Protein AF-A0A7S2PQ65-F1 (afdb_monomer_lite)

Organism: NCBI:txid163516

Foldseek 3Di:
DAQADDPGDDDDDFPPAFLVCVVPVDDDDPVLVVQQVVLLVVQVVVQLCVPPHSFKDQVDDDRRQFGQDPNGTHGHDSQAMWTWDFDCDPNDTDTDIDHNPDDPPPPPPPPDPVVVVVVVVVVVVVVVVNDDPD

Radius of gyration: 17.68 Å; chains: 1; bounding box: 46×31×51 Å

InterPro domains:
  IPR000719 Protein kinase domain [PS50011] (1-134)
  IPR011009 Protein kinase-like domain superfamily [SSF56112] (11-89)

Structure (mmCIF, N/CA/C/O backbone):
data_AF-A0A7S2PQ65-F1
#
_entry.id   AF-A0A7S2PQ65-F1
#
loop_
_atom_site.group_PDB
_atom_site.id
_atom_site.type_symbol
_atom_site.label_atom_id
_atom_site.label_alt_id
_atom_site.label_comp_id
_atom_site.label_asym_id
_atom_site.label_entity_id
_atom_site.label_seq_id
_atom_site.pdbx_PDB_ins_code
_atom_site.Cartn_x
_atom_site.Cartn_y
_atom_site.Cartn_z
_atom_site.occupancy
_atom_site.B_iso_or_equiv
_atom_site.auth_seq_id
_atom_site.auth_comp_id
_atom_site.auth_asym_id
_atom_site.auth_atom_id
_atom_site.pdbx_PDB_model_num
ATOM 1 N N . ILE A 1 1 ? 3.987 -4.859 10.773 1.00 62.03 1 ILE A N 1
ATOM 2 C CA . ILE A 1 1 ? 5.083 -4.316 11.617 1.00 62.03 1 ILE A CA 1
ATOM 3 C C . ILE A 1 1 ? 5.783 -5.526 12.217 1.00 62.03 1 ILE A C 1
ATOM 5 O O . ILE A 1 1 ? 5.081 -6.450 12.599 1.00 62.03 1 ILE A O 1
ATOM 9 N N . PHE A 1 2 ? 7.109 -5.585 12.230 1.00 72.31 2 PHE A N 1
ATOM 10 C CA . PHE A 1 2 ? 7.836 -6.738 12.775 1.00 72.31 2 PHE A CA 1
ATOM 11 C C . PHE A 1 2 ? 8.139 -6.585 14.267 1.00 72.31 2 PHE A C 1
ATOM 13 O O . PHE A 1 2 ? 8.106 -7.560 15.005 1.00 72.31 2 PHE A O 1
ATOM 20 N N . SER A 1 3 ? 8.396 -5.364 14.732 1.00 68.75 3 SER A N 1
ATOM 21 C CA . SER A 1 3 ? 8.588 -5.058 16.153 1.00 68.75 3 SER A CA 1
ATOM 22 C C . SER A 1 3 ? 8.468 -3.549 16.389 1.00 68.75 3 SER A C 1
ATOM 24 O O . SER A 1 3 ? 8.249 -2.778 15.452 1.00 68.75 3 SER A O 1
ATOM 26 N N . PHE A 1 4 ? 8.584 -3.108 17.638 1.00 71.31 4 PHE A N 1
ATOM 27 C CA . PHE A 1 4 ? 8.673 -1.694 17.991 1.00 71.31 4 PHE A CA 1
ATOM 28 C C . PHE A 1 4 ? 9.754 -1.496 19.058 1.00 71.31 4 PHE A C 1
ATOM 30 O O . PHE A 1 4 ? 9.992 -2.378 19.881 1.00 71.31 4 PHE A O 1
ATOM 37 N N . CYS A 1 5 ? 10.399 -0.334 19.055 1.00 69.00 5 CYS A N 1
ATOM 38 C CA . CYS A 1 5 ? 11.375 0.070 20.062 1.00 69.00 5 CYS A CA 1
ATOM 39 C C . CYS A 1 5 ? 11.088 1.521 20.460 1.00 69.00 5 CYS A C 1
ATOM 41 O O . CYS A 1 5 ? 11.266 2.442 19.660 1.00 69.00 5 CYS A O 1
ATOM 43 N N . GLY A 1 6 ? 10.585 1.730 21.681 1.00 78.44 6 GLY A N 1
ATOM 44 C CA . GLY A 1 6 ? 10.157 3.048 22.155 1.00 78.44 6 GLY A CA 1
ATOM 45 C C . GLY A 1 6 ? 9.088 3.666 21.246 1.00 78.44 6 GLY A C 1
ATOM 46 O O . GLY A 1 6 ? 7.981 3.141 21.143 1.00 78.44 6 GLY A O 1
ATOM 47 N N . ASN A 1 7 ? 9.442 4.765 20.573 1.00 71.75 7 ASN A N 1
ATOM 48 C CA . ASN A 1 7 ? 8.575 5.473 19.621 1.00 71.75 7 ASN A CA 1
ATOM 49 C C . ASN A 1 7 ? 8.763 5.023 18.157 1.00 71.75 7 ASN A C 1
ATOM 51 O O . ASN A 1 7 ? 8.113 5.566 17.268 1.00 71.75 7 ASN A O 1
ATOM 55 N N . GLY A 1 8 ? 9.663 4.073 17.888 1.00 64.81 8 GLY A N 1
ATOM 56 C CA . GLY A 1 8 ? 9.934 3.553 16.549 1.00 64.81 8 GLY A CA 1
ATOM 57 C C . GLY A 1 8 ? 9.214 2.232 16.279 1.00 64.81 8 GLY A C 1
ATOM 58 O O . GLY A 1 8 ? 9.125 1.377 17.158 1.00 64.81 8 GLY A O 1
ATOM 59 N N . GLY A 1 9 ? 8.733 2.048 15.050 1.00 74.12 9 GLY A N 1
ATOM 60 C CA . GLY A 1 9 ? 8.264 0.761 14.531 1.00 74.12 9 GLY A CA 1
ATOM 61 C C . GLY A 1 9 ? 9.269 0.179 13.538 1.00 74.12 9 GLY A C 1
ATOM 62 O O . GLY A 1 9 ? 9.832 0.916 12.733 1.00 74.12 9 GLY A O 1
ATOM 63 N N . MET A 1 10 ? 9.492 -1.132 13.583 1.00 78.44 10 MET A N 1
ATOM 64 C CA . MET A 1 10 ? 10.236 -1.872 12.563 1.00 78.44 10 MET A CA 1
ATOM 65 C C . MET A 1 10 ? 9.248 -2.445 11.549 1.00 78.44 10 MET A C 1
ATOM 67 O O . MET A 1 10 ? 8.279 -3.114 11.912 1.00 78.44 10 MET A O 1
ATOM 71 N N . PHE A 1 11 ? 9.484 -2.181 10.270 1.00 83.62 11 PHE A N 1
ATOM 72 C CA . PHE A 1 11 ? 8.616 -2.577 9.163 1.00 83.62 11 PHE A CA 1
ATOM 73 C C . PHE A 1 11 ? 9.396 -3.408 8.149 1.00 83.62 11 PHE A C 1
ATOM 75 O O . PHE A 1 11 ? 10.622 -3.496 8.209 1.00 83.62 11 PHE A O 1
ATOM 82 N N . GLU A 1 12 ? 8.670 -4.009 7.212 1.00 86.50 12 GLU A N 1
ATOM 83 C CA . GLU A 1 12 ? 9.273 -4.621 6.036 1.00 86.50 12 GLU A CA 1
ATOM 84 C C . GLU A 1 12 ? 10.031 -3.573 5.221 1.00 86.50 12 GLU A C 1
ATOM 86 O O . GLU A 1 12 ? 9.536 -2.469 4.985 1.00 86.50 12 GLU A O 1
ATOM 91 N N . PHE A 1 13 ? 11.261 -3.908 4.839 1.00 85.88 13 PHE A N 1
ATOM 92 C CA . PHE A 1 13 ? 12.112 -3.017 4.070 1.00 85.88 13 PHE A CA 1
ATOM 93 C C . PHE A 1 13 ? 11.815 -3.175 2.577 1.00 85.88 13 PHE A C 1
ATOM 95 O O . PHE A 1 13 ? 12.006 -4.251 2.019 1.00 85.88 13 PHE A O 1
ATOM 102 N N . GLY A 1 14 ? 11.372 -2.096 1.930 1.00 87.06 14 GLY A N 1
ATOM 103 C CA . GLY A 1 14 ? 11.205 -2.038 0.478 1.00 87.06 14 GLY A CA 1
ATOM 104 C C . GLY A 1 14 ? 12.389 -1.360 -0.192 1.00 87.06 14 GLY A C 1
ATOM 105 O O . GLY A 1 14 ? 12.475 -0.132 -0.206 1.00 87.06 14 GLY A O 1
ATOM 106 N N . SER A 1 15 ? 13.295 -2.154 -0.761 1.00 88.81 15 SER A N 1
ATOM 107 C CA . SER A 1 15 ? 14.473 -1.661 -1.490 1.00 88.81 15 SER A CA 1
ATOM 108 C C . SER A 1 15 ? 14.132 -1.047 -2.853 1.00 88.81 15 SER A C 1
ATOM 110 O O . SER A 1 15 ? 14.931 -0.295 -3.406 1.00 88.81 15 SER A O 1
ATOM 112 N N . GLU A 1 16 ? 12.946 -1.335 -3.389 1.00 91.19 16 GLU A N 1
ATOM 113 C CA . GLU A 1 16 ? 12.528 -0.961 -4.747 1.00 91.19 16 GLU A CA 1
ATOM 114 C C . GLU A 1 16 ? 11.923 0.457 -4.830 1.00 91.19 16 GLU A C 1
ATOM 116 O O . GLU A 1 16 ? 11.593 0.955 -5.909 1.00 91.19 16 GLU A O 1
ATOM 121 N N . GLY A 1 17 ? 11.811 1.145 -3.691 1.00 93.06 17 GLY A N 1
ATOM 122 C CA . GLY A 1 17 ? 11.355 2.529 -3.603 1.00 93.06 17 GLY A CA 1
ATOM 123 C C . GLY A 1 17 ? 9.840 2.678 -3.462 1.00 93.06 17 GLY A C 1
ATOM 124 O O . GLY A 1 17 ? 9.135 1.771 -3.034 1.00 93.06 17 GLY A O 1
ATOM 125 N N . SER A 1 18 ? 9.333 3.874 -3.768 1.00 94.69 18 SER A N 1
ATOM 126 C CA . SER A 1 18 ? 7.908 4.213 -3.630 1.00 94.69 18 SER A CA 1
ATOM 127 C C . SER A 1 18 ? 7.210 4.322 -4.983 1.00 94.69 18 SER A C 1
ATOM 129 O O . SER A 1 18 ? 7.870 4.488 -6.010 1.00 94.69 18 SER A O 1
ATOM 131 N N . LEU A 1 19 ? 5.875 4.349 -4.996 1.00 94.12 19 LEU A N 1
ATOM 132 C CA . LEU A 1 19 ? 5.081 4.595 -6.207 1.00 94.12 19 LEU A CA 1
ATOM 133 C C . LEU A 1 19 ? 5.431 5.942 -6.869 1.00 94.12 19 LEU A C 1
ATOM 135 O O . LEU A 1 19 ? 5.358 6.093 -8.085 1.00 94.12 19 LEU A O 1
ATOM 139 N N . SER A 1 20 ? 5.892 6.917 -6.088 1.00 94.69 20 SER A N 1
ATOM 140 C CA . SER A 1 20 ? 6.424 8.185 -6.597 1.00 94.69 20 SER A CA 1
ATOM 141 C C . SER A 1 20 ? 7.749 8.046 -7.342 1.00 94.69 20 SER A C 1
ATOM 143 O O . SER A 1 20 ? 7.973 8.746 -8.332 1.00 94.69 20 SER A O 1
ATOM 145 N N . THR A 1 21 ? 8.636 7.174 -6.861 1.00 94.19 21 THR A N 1
ATOM 146 C CA . THR A 1 21 ? 9.890 6.840 -7.548 1.00 94.19 21 THR A CA 1
ATOM 147 C C . THR A 1 21 ? 9.590 6.019 -8.792 1.00 94.19 21 THR A C 1
ATOM 149 O O . THR A 1 21 ? 10.080 6.352 -9.866 1.00 94.19 21 THR A O 1
ATOM 152 N N . TYR A 1 22 ? 8.715 5.020 -8.666 1.00 94.00 22 TYR A N 1
ATOM 153 C CA . TYR A 1 22 ? 8.229 4.211 -9.775 1.00 94.00 22 TYR A CA 1
ATOM 154 C C . TYR A 1 22 ? 7.669 5.084 -10.897 1.00 94.00 22 TYR A C 1
ATOM 156 O O . TYR A 1 22 ? 8.156 5.023 -12.009 1.00 94.00 22 TYR A O 1
ATOM 164 N N . ARG A 1 23 ? 6.751 6.012 -10.616 1.00 93.00 23 ARG A N 1
ATOM 165 C CA . ARG A 1 23 ? 6.184 6.891 -11.654 1.00 93.00 23 ARG A CA 1
ATOM 166 C C . ARG A 1 23 ? 7.229 7.743 -12.393 1.00 93.00 23 ARG A C 1
ATOM 168 O O . ARG A 1 23 ? 6.974 8.179 -13.506 1.00 93.00 23 ARG A O 1
ATOM 175 N N . ARG A 1 24 ? 8.365 8.051 -11.759 1.00 92.81 24 ARG A N 1
ATOM 176 C CA . ARG A 1 24 ? 9.400 8.945 -12.308 1.00 92.81 24 ARG A CA 1
ATOM 177 C C . ARG A 1 24 ? 10.571 8.212 -12.956 1.00 92.81 24 ARG A C 1
ATOM 179 O O . ARG A 1 24 ? 11.360 8.860 -13.632 1.00 92.81 24 ARG A O 1
ATOM 186 N N . ASN A 1 25 ? 10.735 6.914 -12.707 1.00 92.81 25 ASN A N 1
ATOM 187 C CA . ASN A 1 25 ? 11.946 6.198 -13.107 1.00 92.81 25 ASN A CA 1
ATOM 188 C C . ASN A 1 25 ? 12.010 5.919 -14.617 1.00 92.81 25 ASN A C 1
ATOM 190 O O . ASN A 1 25 ? 13.100 5.907 -15.182 1.00 92.81 25 ASN A O 1
ATOM 194 N N . ARG A 1 26 ? 10.861 5.702 -15.258 1.00 93.81 26 ARG A N 1
ATOM 195 C CA . ARG A 1 26 ? 10.692 5.480 -16.693 1.00 93.81 26 ARG A CA 1
ATOM 196 C C . ARG A 1 26 ? 9.221 5.617 -17.072 1.00 93.81 26 ARG A C 1
ATOM 198 O O . ARG A 1 26 ? 8.350 5.680 -16.208 1.00 93.81 26 ARG A O 1
ATOM 205 N N . GLU A 1 27 ? 8.965 5.577 -18.372 1.00 94.25 27 GLU A N 1
ATOM 206 C CA . GLU A 1 27 ? 7.628 5.342 -18.900 1.00 94.25 27 GLU A CA 1
ATOM 207 C C . GLU A 1 27 ? 7.176 3.902 -18.609 1.00 94.25 27 GLU A C 1
ATOM 209 O O . GLU A 1 27 ? 7.946 2.936 -18.718 1.00 94.25 27 GLU A O 1
ATOM 214 N N . HIS A 1 28 ? 5.905 3.769 -18.240 1.00 94.12 28 HIS A N 1
ATOM 215 C CA . HIS A 1 28 ? 5.263 2.496 -17.920 1.00 94.12 28 HIS A CA 1
ATOM 216 C C . HIS A 1 28 ? 4.131 2.233 -18.897 1.00 94.12 28 HIS A C 1
ATOM 218 O O . HIS A 1 28 ? 3.382 3.138 -19.268 1.00 94.12 28 HIS A O 1
ATOM 224 N N . SER A 1 29 ? 3.975 0.974 -19.287 1.00 96.75 29 SER A N 1
ATOM 225 C CA . SER A 1 29 ? 2.842 0.548 -20.101 1.00 96.75 29 SER A CA 1
ATOM 226 C C . SER A 1 29 ? 1.515 0.770 -19.366 1.00 96.75 29 SER A C 1
ATOM 228 O O . SER A 1 29 ? 1.444 0.815 -18.134 1.00 96.75 29 SER A O 1
ATOM 230 N N . SER A 1 30 ? 0.414 0.853 -20.115 1.00 97.00 30 SER A N 1
ATOM 231 C CA . SER A 1 30 ? -0.926 0.963 -19.523 1.00 97.00 30 SER A CA 1
ATOM 232 C C . SER A 1 30 ? -1.231 -0.196 -18.568 1.00 97.00 30 SER A C 1
ATOM 234 O O . SER A 1 30 ? -1.846 0.013 -17.527 1.00 97.00 30 SER A O 1
ATOM 236 N N . LEU A 1 31 ? -0.755 -1.406 -18.881 1.00 96.81 31 LEU A N 1
ATOM 237 C CA . LEU A 1 31 ? -0.937 -2.585 -18.035 1.00 96.81 31 LEU A CA 1
ATOM 238 C C . LEU A 1 31 ? -0.178 -2.471 -16.705 1.00 96.81 31 LEU A C 1
ATOM 240 O O . LEU A 1 31 ? -0.713 -2.827 -15.659 1.00 96.81 31 LEU A O 1
ATOM 244 N N . GLU A 1 32 ? 1.052 -1.966 -16.735 1.00 95.56 32 GLU A N 1
ATOM 245 C CA . GLU A 1 32 ? 1.862 -1.719 -15.538 1.00 95.56 32 GLU A CA 1
ATOM 246 C C . GLU A 1 32 ? 1.216 -0.670 -14.624 1.00 95.56 32 GLU A C 1
ATOM 248 O O . GLU A 1 32 ? 1.057 -0.905 -13.426 1.00 95.56 32 GLU A O 1
ATOM 253 N N . ASN A 1 33 ? 0.735 0.433 -15.202 1.00 94.88 33 ASN A N 1
ATOM 254 C CA . ASN A 1 33 ? 0.010 1.462 -14.457 1.00 94.88 33 ASN A CA 1
ATOM 255 C C . ASN A 1 33 ? -1.289 0.928 -13.833 1.00 94.88 33 ASN A C 1
ATOM 257 O O . ASN A 1 33 ? -1.602 1.256 -12.688 1.00 94.88 33 ASN A O 1
ATOM 261 N N . LEU A 1 34 ? -2.030 0.075 -14.551 1.00 97.25 34 LEU A N 1
ATOM 262 C CA . LEU A 1 34 ? -3.235 -0.570 -14.020 1.00 97.25 34 LEU A CA 1
ATOM 263 C C . LEU A 1 34 ? -2.921 -1.508 -12.851 1.00 97.25 34 LEU A C 1
ATOM 265 O O . LEU A 1 34 ? -3.663 -1.514 -11.871 1.00 97.25 34 LEU A O 1
ATOM 269 N N . ARG A 1 35 ? -1.820 -2.266 -12.919 1.00 96.38 35 ARG A N 1
ATOM 270 C CA . ARG A 1 35 ? -1.369 -3.114 -11.803 1.00 96.38 35 ARG A CA 1
ATOM 271 C C . ARG A 1 35 ? -1.021 -2.277 -10.576 1.00 96.38 35 ARG A C 1
ATOM 273 O O . ARG A 1 35 ? -1.530 -2.557 -9.498 1.00 96.38 35 ARG A O 1
ATOM 280 N N . ALA A 1 36 ? -0.254 -1.203 -10.753 1.00 94.69 36 ALA A N 1
ATOM 281 C CA . ALA A 1 36 ? 0.097 -0.305 -9.655 1.00 94.69 36 ALA A CA 1
ATOM 282 C C . ALA A 1 36 ? -1.141 0.348 -9.008 1.00 94.69 36 ALA A C 1
ATOM 284 O O . ALA A 1 36 ? -1.236 0.438 -7.783 1.00 94.69 36 ALA A O 1
ATOM 285 N N . ALA A 1 37 ? -2.115 0.769 -9.822 1.00 95.94 37 ALA A N 1
ATOM 286 C CA . ALA A 1 37 ? -3.378 1.318 -9.336 1.00 95.94 37 ALA A CA 1
ATOM 287 C C . ALA A 1 37 ? -4.216 0.273 -8.583 1.00 95.94 37 ALA A C 1
ATOM 289 O O . ALA A 1 37 ? -4.805 0.589 -7.549 1.00 95.94 37 ALA A O 1
ATOM 290 N N . LEU A 1 38 ? -4.251 -0.968 -9.077 1.00 96.62 38 LEU A N 1
ATOM 291 C CA . LEU A 1 38 ? -4.952 -2.075 -8.432 1.00 96.62 38 LEU A CA 1
ATOM 292 C C . LEU A 1 38 ? -4.346 -2.407 -7.065 1.00 96.62 38 LEU A C 1
ATOM 294 O O . LEU A 1 38 ? -5.092 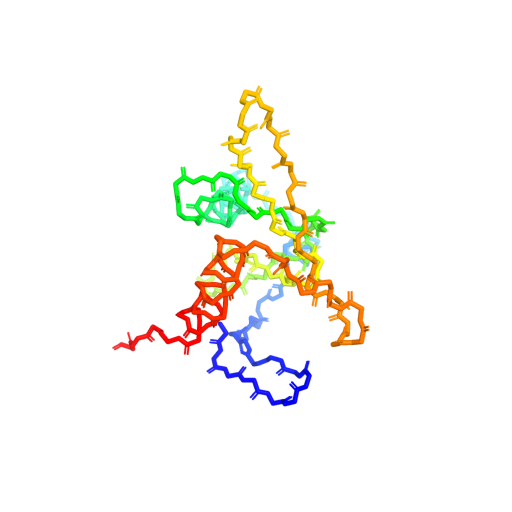-2.560 -6.101 1.00 96.62 38 LEU A O 1
ATOM 298 N N . ASP A 1 39 ? -3.021 -2.481 -6.967 1.00 96.00 39 ASP A N 1
ATOM 299 C CA . ASP A 1 39 ? -2.325 -2.737 -5.703 1.00 96.00 39 ASP A CA 1
ATOM 300 C C . ASP A 1 39 ? -2.609 -1.634 -4.677 1.00 96.00 39 ASP A C 1
ATOM 302 O O . ASP A 1 39 ? -2.969 -1.916 -3.532 1.00 96.00 39 ASP A O 1
ATOM 306 N N . ALA A 1 40 ? -2.545 -0.368 -5.102 1.00 94.38 40 ALA A N 1
ATOM 307 C CA . ALA A 1 40 ? -2.880 0.762 -4.242 1.00 94.38 40 ALA A CA 1
ATOM 308 C C . ALA A 1 40 ? -4.344 0.714 -3.768 1.00 94.38 40 ALA A C 1
ATOM 310 O O . ALA A 1 40 ? -4.623 0.934 -2.587 1.00 94.38 40 ALA A O 1
ATOM 311 N N . ALA A 1 41 ? -5.277 0.394 -4.670 1.00 94.12 41 ALA A N 1
ATOM 312 C CA . ALA A 1 41 ? -6.694 0.267 -4.346 1.00 94.12 41 ALA A CA 1
ATOM 313 C C . ALA A 1 41 ? -6.959 -0.880 -3.362 1.00 94.12 41 ALA A C 1
ATOM 315 O O . ALA A 1 41 ? -7.714 -0.691 -2.411 1.00 94.12 41 ALA A O 1
ATOM 316 N N . ARG A 1 42 ? -6.306 -2.035 -3.547 1.00 93.69 42 ARG A N 1
ATOM 317 C CA . ARG A 1 42 ? -6.379 -3.176 -2.622 1.00 93.69 42 ARG A CA 1
ATOM 318 C C . ARG A 1 42 ? -5.859 -2.806 -1.241 1.00 93.69 42 ARG A C 1
ATOM 320 O O . ARG A 1 42 ? -6.581 -2.984 -0.273 1.00 93.69 42 ARG A O 1
ATOM 327 N N . GLY A 1 43 ? -4.683 -2.181 -1.154 1.00 90.00 43 GLY A N 1
ATOM 328 C CA . GLY A 1 43 ? -4.125 -1.750 0.130 1.00 90.00 43 GLY A CA 1
ATOM 329 C C . GLY A 1 43 ? -5.037 -0.782 0.896 1.00 90.00 43 GLY A C 1
ATOM 330 O O . GLY A 1 43 ? -5.167 -0.890 2.113 1.00 90.00 43 GLY A O 1
ATOM 331 N N . ILE A 1 44 ? -5.710 0.139 0.196 1.00 90.31 44 ILE A N 1
ATOM 332 C CA . ILE A 1 44 ? -6.701 1.037 0.812 1.00 90.31 44 ILE A CA 1
ATOM 333 C C . ILE A 1 44 ? -7.968 0.272 1.214 1.00 90.31 44 ILE A C 1
ATOM 335 O O . ILE A 1 44 ? -8.493 0.498 2.303 1.00 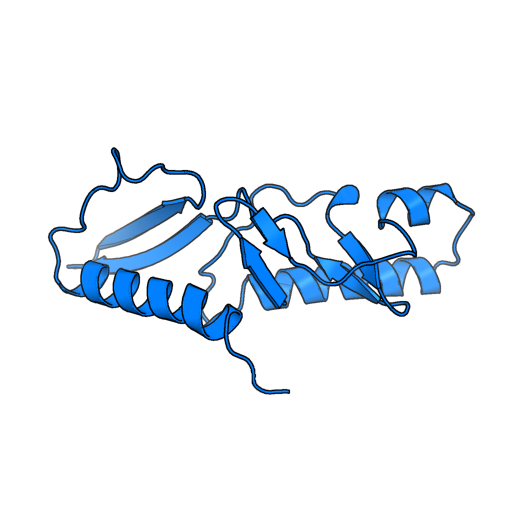90.31 44 ILE A O 1
ATOM 339 N N . ALA A 1 45 ? -8.473 -0.607 0.346 1.00 88.44 45 ALA A N 1
ATOM 340 C CA . ALA A 1 45 ? -9.671 -1.393 0.616 1.00 88.44 45 ALA A CA 1
ATOM 341 C C . ALA A 1 45 ? -9.479 -2.288 1.844 1.00 88.44 45 ALA A C 1
ATOM 343 O O . ALA A 1 45 ? -10.321 -2.268 2.741 1.00 88.44 45 ALA A O 1
ATOM 344 N N . ASP A 1 46 ? -8.345 -2.982 1.929 1.00 85.56 46 ASP A N 1
ATOM 345 C CA . ASP A 1 46 ? -7.975 -3.813 3.073 1.00 85.56 46 ASP A CA 1
ATOM 346 C C . ASP A 1 46 ? -7.895 -2.967 4.347 1.00 85.56 46 ASP A C 1
ATOM 348 O O . ASP A 1 46 ? -8.468 -3.324 5.374 1.00 85.56 46 ASP A O 1
ATOM 352 N N . PHE A 1 47 ? -7.268 -1.789 4.268 1.00 85.06 47 PHE A N 1
ATOM 353 C CA . PHE A 1 47 ? -7.156 -0.872 5.400 1.00 85.06 47 PHE A CA 1
ATOM 354 C C . PHE A 1 47 ? -8.515 -0.341 5.888 1.00 85.06 47 PHE A C 1
ATOM 356 O O . PHE A 1 47 ? -8.733 -0.195 7.091 1.00 85.06 47 PHE A O 1
ATOM 363 N N . HIS A 1 48 ? -9.446 -0.068 4.973 1.00 84.38 48 HIS A N 1
ATOM 364 C CA . HIS A 1 48 ? -10.797 0.390 5.305 1.00 84.38 48 HIS A CA 1
ATOM 365 C C . HIS A 1 48 ? -11.721 -0.735 5.789 1.00 84.38 48 HIS A C 1
ATOM 367 O O . HIS A 1 48 ? -12.712 -0.442 6.455 1.00 84.38 48 HIS A O 1
ATOM 373 N N . SER A 1 49 ? -11.415 -1.994 5.470 1.00 78.00 49 SER A N 1
ATOM 374 C CA . SER A 1 49 ? -12.290 -3.147 5.734 1.00 78.00 49 SER A CA 1
ATOM 375 C C . SER A 1 49 ? -11.909 -3.930 6.992 1.00 78.00 49 SER A C 1
ATOM 377 O O . SER A 1 49 ? -12.437 -5.018 7.217 1.00 78.00 49 SER A O 1
ATOM 379 N N . ILE A 1 50 ? -11.019 -3.388 7.831 1.00 69.00 50 ILE A N 1
ATOM 380 C CA . ILE A 1 50 ? -10.681 -3.987 9.125 1.00 69.00 50 ILE A CA 1
ATOM 381 C C . ILE A 1 50 ? -11.969 -4.061 9.973 1.00 69.00 50 ILE A C 1
ATOM 383 O O . ILE A 1 50 ? -12.499 -3.036 10.410 1.00 69.00 50 ILE A O 1
ATOM 387 N N . ASP A 1 51 ? -12.461 -5.291 10.168 1.00 62.72 51 ASP A N 1
ATOM 388 C CA . ASP A 1 51 ? -13.685 -5.698 10.887 1.00 62.72 51 ASP A CA 1
ATOM 389 C C . ASP A 1 51 ? -15.047 -5.462 10.183 1.00 62.72 51 ASP A C 1
ATOM 391 O O . ASP A 1 51 ? -16.042 -5.169 10.858 1.00 62.72 51 ASP A O 1
ATOM 395 N N . ASP A 1 52 ? -15.130 -5.583 8.848 1.00 61.84 52 ASP A N 1
ATOM 396 C CA . ASP A 1 52 ? -16.380 -5.463 8.050 1.00 61.84 52 ASP A CA 1
ATOM 397 C C . ASP A 1 52 ? -17.141 -4.134 8.251 1.00 61.84 52 ASP A C 1
ATOM 399 O O . ASP A 1 52 ? -18.323 -3.983 7.921 1.00 61.84 52 ASP A O 1
ATOM 403 N N . LYS A 1 53 ? -16.469 -3.136 8.826 1.00 59.44 53 LYS A N 1
ATOM 404 C CA . LYS A 1 53 ? -16.998 -1.803 9.109 1.00 59.44 53 LYS A CA 1
ATOM 405 C C . LYS A 1 53 ? -15.946 -0.791 8.677 1.00 59.44 53 LYS A C 1
ATOM 407 O O . LYS A 1 53 ? -14.787 -0.988 9.030 1.00 59.44 53 LYS A O 1
ATOM 412 N N . PRO A 1 54 ? -16.322 0.303 7.987 1.00 55.47 54 PRO A N 1
ATOM 413 C CA . PRO A 1 54 ? -15.386 1.351 7.596 1.00 55.47 54 PRO A CA 1
ATOM 414 C C . PRO A 1 54 ? -14.905 2.078 8.849 1.00 55.47 54 PRO A C 1
ATOM 416 O O . PRO A 1 54 ? -15.499 3.065 9.286 1.00 55.47 54 PRO A O 1
ATOM 419 N N . SER A 1 55 ? -13.883 1.512 9.485 1.00 68.19 55 SER A N 1
ATOM 420 C CA . SER A 1 55 ? -13.478 1.901 10.825 1.00 68.19 55 SER A CA 1
ATOM 421 C C . SER A 1 55 ? -12.219 2.746 10.808 1.00 68.19 55 SER A C 1
ATOM 423 O O . SER A 1 55 ? -12.057 3.531 11.727 1.00 68.19 55 SER A O 1
ATOM 425 N N . ILE A 1 56 ? -11.370 2.699 9.774 1.00 77.00 56 ILE A N 1
ATOM 426 C CA . ILE A 1 56 ? -10.065 3.377 9.796 1.00 77.00 56 ILE A CA 1
ATOM 427 C C . ILE A 1 56 ? -9.872 4.253 8.559 1.00 77.00 56 ILE A C 1
ATOM 429 O O . ILE A 1 56 ? -9.966 3.785 7.433 1.00 77.00 56 ILE A O 1
ATOM 433 N N . ALA A 1 57 ? -9.565 5.533 8.766 1.00 84.00 57 ALA A N 1
ATOM 434 C CA . ALA A 1 57 ? -9.208 6.480 7.716 1.00 84.00 57 ALA A CA 1
ATOM 435 C C . ALA A 1 57 ? -7.727 6.852 7.828 1.00 84.00 57 ALA A C 1
ATOM 437 O O . ALA A 1 57 ? -7.283 7.330 8.872 1.00 84.00 57 ALA A O 1
ATOM 438 N N . HIS A 1 58 ? -6.962 6.693 6.745 1.00 86.44 58 HIS A N 1
ATOM 439 C CA . HIS A 1 58 ? -5.509 6.925 6.742 1.00 86.44 58 HIS A CA 1
ATOM 440 C C . HIS A 1 58 ? -5.133 8.413 6.866 1.00 86.44 58 HIS A C 1
ATOM 442 O O . HIS A 1 58 ? -4.104 8.758 7.438 1.00 86.44 58 HIS A O 1
ATOM 448 N N . ASN A 1 59 ? -5.977 9.305 6.332 1.00 87.06 59 ASN A N 1
ATOM 449 C CA . ASN A 1 59 ? -5.840 10.776 6.333 1.00 87.06 59 ASN A CA 1
ATOM 450 C C . ASN A 1 59 ? -4.580 11.363 5.671 1.00 87.06 59 ASN A C 1
ATOM 452 O O . ASN A 1 59 ? -4.350 12.565 5.787 1.00 87.06 59 ASN A O 1
ATOM 456 N N . ASP A 1 60 ? -3.769 10.560 4.980 1.00 89.12 60 ASP A N 1
ATOM 457 C CA . ASP A 1 60 ? -2.575 11.054 4.274 1.00 89.12 60 ASP A CA 1
ATOM 458 C C . ASP A 1 60 ? -2.202 10.181 3.069 1.00 89.12 60 ASP A C 1
ATOM 460 O O . ASP A 1 60 ? -1.041 9.838 2.862 1.00 89.12 60 ASP A O 1
ATOM 464 N N . ILE A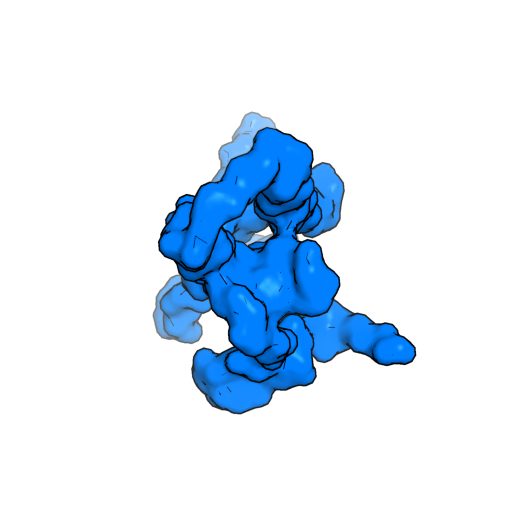 1 61 ? -3.200 9.782 2.275 1.00 91.25 61 ILE A N 1
ATOM 465 C CA . ILE A 1 61 ? -2.972 8.968 1.075 1.00 91.25 61 ILE A CA 1
ATOM 466 C C . ILE A 1 61 ? -2.259 9.809 0.012 1.00 91.25 61 ILE A C 1
ATOM 468 O O . ILE A 1 61 ? -2.823 10.748 -0.551 1.00 91.25 61 ILE A O 1
ATOM 472 N N . LYS A 1 62 ? -1.004 9.450 -0.272 1.00 93.06 62 LYS A N 1
ATOM 473 C CA . LYS A 1 62 ? -0.151 10.050 -1.307 1.00 93.06 62 LYS A CA 1
ATOM 474 C C . LYS A 1 62 ? 0.666 8.962 -1.991 1.00 93.06 62 LYS A C 1
ATOM 476 O O . LYS A 1 62 ? 0.946 7.927 -1.400 1.00 93.06 62 LYS A O 1
ATOM 481 N N . VAL A 1 63 ? 1.160 9.243 -3.196 1.00 92.00 63 VAL A N 1
ATOM 482 C CA . VAL A 1 63 ? 2.026 8.319 -3.958 1.00 92.00 63 VAL A CA 1
ATOM 483 C C . VAL A 1 63 ? 3.327 7.935 -3.236 1.00 92.00 63 VAL A C 1
ATOM 485 O O . VAL A 1 63 ? 3.910 6.905 -3.538 1.00 92.00 63 VAL A O 1
ATOM 488 N N . ASN A 1 64 ? 3.798 8.727 -2.270 1.00 93.25 64 ASN A N 1
ATOM 489 C CA . ASN A 1 64 ? 4.983 8.369 -1.481 1.00 93.25 64 ASN A CA 1
ATOM 490 C C . ASN A 1 64 ? 4.683 7.307 -0.405 1.00 93.25 64 ASN A C 1
ATOM 492 O O . ASN A 1 64 ? 5.616 6.681 0.081 1.00 93.25 64 ASN A O 1
ATOM 496 N N . GLN A 1 65 ? 3.407 7.102 -0.056 1.00 92.94 65 GLN A N 1
ATOM 497 C CA . GLN A 1 65 ? 2.981 6.162 0.986 1.00 92.94 65 GLN A CA 1
ATOM 498 C C . GLN A 1 65 ? 2.757 4.741 0.479 1.00 92.94 65 GLN A C 1
ATOM 500 O O . GLN A 1 65 ? 2.370 3.867 1.243 1.00 92.94 65 GLN A O 1
ATOM 505 N N . PHE A 1 66 ? 3.013 4.496 -0.803 1.00 95.00 66 PHE A N 1
ATOM 506 C CA . PHE A 1 66 ? 3.002 3.160 -1.375 1.00 95.00 66 PHE A CA 1
ATOM 507 C C . PHE A 1 66 ? 4.439 2.744 -1.638 1.00 95.00 66 PHE A C 1
ATOM 509 O O . PHE A 1 66 ? 5.116 3.373 -2.452 1.00 95.00 66 PHE A O 1
ATOM 516 N N . ILE A 1 67 ? 4.901 1.715 -0.937 1.00 95.19 67 ILE A N 1
ATOM 517 C CA . ILE A 1 67 ? 6.258 1.181 -1.053 1.00 95.19 67 ILE A CA 1
ATOM 518 C C . ILE A 1 67 ? 6.205 -0.087 -1.897 1.00 95.19 67 ILE A C 1
ATOM 520 O O . ILE A 1 67 ? 5.340 -0.936 -1.689 1.00 95.19 67 ILE A O 1
ATOM 524 N N . LEU A 1 68 ? 7.108 -0.193 -2.866 1.00 94.44 68 LEU A N 1
ATOM 525 C CA . LEU A 1 68 ? 7.244 -1.367 -3.712 1.00 94.44 68 LEU A CA 1
ATOM 526 C C . LEU A 1 68 ? 8.058 -2.425 -2.964 1.00 94.44 68 LEU A C 1
ATOM 528 O O . LEU A 1 68 ? 9.190 -2.169 -2.545 1.00 94.44 68 LEU A O 1
ATOM 532 N N . ILE A 1 69 ? 7.444 -3.586 -2.752 1.00 93.19 69 ILE A N 1
ATOM 533 C CA . ILE A 1 69 ? 8.055 -4.719 -2.063 1.00 93.19 69 ILE A CA 1
ATOM 534 C C . ILE A 1 69 ? 7.709 -5.992 -2.826 1.00 93.19 69 ILE A C 1
ATOM 536 O O . ILE A 1 69 ? 6.533 -6.349 -2.940 1.00 93.19 69 ILE A O 1
ATOM 540 N N . ASN A 1 70 ? 8.734 -6.688 -3.314 1.00 91.56 70 ASN A N 1
ATOM 541 C CA . ASN A 1 70 ? 8.612 -7.915 -4.097 1.00 91.56 70 ASN A CA 1
ATOM 542 C C . ASN A 1 70 ? 7.652 -7.728 -5.286 1.00 91.56 70 ASN A C 1
ATOM 544 O O . ASN A 1 70 ? 6.763 -8.547 -5.523 1.00 91.56 70 ASN A O 1
ATOM 548 N N . GLY A 1 71 ? 7.781 -6.600 -5.993 1.00 91.19 71 GLY A N 1
ATOM 549 C CA . GLY A 1 71 ? 6.947 -6.276 -7.155 1.00 91.19 71 GLY A CA 1
ATOM 550 C C . GLY A 1 71 ? 5.486 -5.899 -6.859 1.00 91.19 71 GLY A C 1
ATOM 551 O O . GLY A 1 71 ? 4.718 -5.747 -7.805 1.00 91.19 71 GLY A O 1
ATOM 552 N N . THR A 1 72 ? 5.092 -5.734 -5.590 1.00 94.31 72 THR A N 1
ATOM 553 C CA . THR A 1 72 ? 3.736 -5.307 -5.185 1.00 94.31 72 THR A CA 1
ATOM 554 C C . THR A 1 72 ? 3.785 -3.992 -4.408 1.00 94.31 72 THR A C 1
ATOM 556 O O . THR A 1 72 ? 4.619 -3.830 -3.512 1.00 94.31 72 THR A O 1
ATOM 559 N N . PHE A 1 73 ? 2.881 -3.053 -4.700 1.00 95.31 73 PHE A N 1
ATOM 560 C CA . PHE A 1 73 ? 2.770 -1.825 -3.902 1.00 95.31 73 PHE A CA 1
ATOM 561 C C . PHE A 1 73 ? 1.992 -2.058 -2.605 1.00 95.31 73 PHE A C 1
ATOM 563 O O . PHE A 1 73 ? 0.827 -2.449 -2.627 1.00 95.31 73 PHE A O 1
ATOM 570 N N . LYS A 1 74 ? 2.617 -1.750 -1.466 1.00 94.00 74 LYS A N 1
ATOM 571 C CA . LYS A 1 74 ? 2.014 -1.856 -0.130 1.00 94.00 74 LYS A CA 1
ATOM 572 C C . LYS A 1 74 ? 1.835 -0.477 0.504 1.00 94.00 74 LYS A C 1
ATOM 574 O O . LYS A 1 74 ? 2.720 0.372 0.406 1.00 94.00 74 LYS A O 1
ATOM 579 N N . LEU A 1 75 ? 0.694 -0.262 1.160 1.00 92.62 75 LEU A N 1
ATOM 580 C CA . LEU A 1 75 ? 0.379 0.977 1.880 1.00 92.62 75 LEU A CA 1
ATOM 581 C C . LEU A 1 75 ? 1.218 1.096 3.168 1.00 92.62 75 LEU A C 1
ATOM 583 O O . LEU A 1 75 ? 1.374 0.118 3.898 1.00 92.62 75 LEU A O 1
ATOM 587 N N . ASN A 1 76 ? 1.748 2.286 3.444 1.00 90.12 76 ASN A N 1
ATOM 588 C CA . ASN A 1 76 ? 2.645 2.591 4.560 1.00 90.12 76 ASN A CA 1
ATOM 589 C C . ASN A 1 76 ? 2.300 3.949 5.217 1.00 90.12 76 ASN A C 1
ATOM 591 O O . ASN A 1 76 ? 1.498 4.710 4.689 1.00 90.12 76 ASN A O 1
ATOM 595 N N . ASP A 1 77 ? 2.961 4.264 6.337 1.00 85.75 77 ASP A N 1
ATOM 596 C CA . ASP A 1 77 ? 2.873 5.531 7.087 1.00 85.75 77 ASP A CA 1
ATOM 597 C C . ASP A 1 77 ? 1.496 5.816 7.707 1.00 85.75 77 ASP A C 1
ATOM 599 O O . ASP A 1 77 ? 0.809 6.801 7.432 1.00 85.75 77 ASP A O 1
ATOM 603 N N . PHE A 1 78 ? 1.120 4.961 8.653 1.00 84.62 78 PHE A N 1
ATOM 604 C CA . PHE A 1 78 ? -0.150 5.047 9.375 1.00 84.62 78 PHE A CA 1
ATOM 605 C C . PHE A 1 78 ? -0.171 6.106 10.494 1.00 84.62 78 PHE A C 1
ATOM 607 O O . PHE A 1 78 ? -1.086 6.115 11.315 1.00 84.62 78 PHE A O 1
ATOM 614 N N . ASN A 1 79 ? 0.803 7.020 10.559 1.00 81.00 79 ASN A N 1
ATOM 615 C CA . ASN A 1 79 ? 0.945 7.965 11.677 1.00 81.00 79 ASN A CA 1
ATOM 616 C C . ASN A 1 79 ? -0.239 8.931 11.824 1.00 81.00 79 ASN A C 1
ATOM 618 O O . ASN A 1 79 ? -0.526 9.410 12.920 1.00 81.00 79 ASN A O 1
ATOM 622 N N . LYS A 1 80 ? -0.933 9.223 10.721 1.00 81.19 80 LYS A N 1
ATOM 623 C CA . LYS A 1 80 ? -2.136 10.069 10.703 1.00 81.19 80 LYS A CA 1
ATOM 624 C C . LYS A 1 80 ? -3.425 9.264 10.636 1.00 81.19 80 LYS A C 1
ATOM 626 O O . LYS A 1 80 ? -4.495 9.864 10.512 1.00 81.19 80 LYS A O 1
ATOM 631 N N . ALA A 1 81 ? -3.349 7.937 10.723 1.00 81.75 81 ALA A N 1
ATOM 632 C CA . ALA A 1 81 ? -4.533 7.105 10.721 1.00 81.75 81 ALA A CA 1
ATOM 633 C C . ALA A 1 81 ? -5.438 7.469 11.905 1.00 81.75 81 ALA A C 1
ATOM 635 O O . ALA A 1 81 ? -4.984 7.711 13.028 1.00 81.75 81 ALA A O 1
ATOM 636 N N . ASN A 1 82 ? -6.734 7.530 11.629 1.00 78.25 82 ASN A N 1
ATOM 637 C CA . ASN A 1 82 ? -7.761 7.704 12.635 1.00 78.25 82 ASN A CA 1
ATOM 638 C C . ASN A 1 82 ? -8.734 6.550 12.546 1.00 78.25 82 ASN A C 1
ATOM 640 O O . ASN A 1 82 ? -8.956 6.014 11.462 1.00 78.25 82 ASN A O 1
ATOM 644 N N . ILE A 1 83 ? -9.335 6.225 13.678 1.00 73.00 83 ILE A N 1
ATOM 645 C CA . ILE A 1 83 ? -10.387 5.228 13.718 1.00 73.00 83 ILE A CA 1
ATOM 646 C C . ILE A 1 83 ? -11.677 5.950 14.035 1.00 73.00 83 ILE A C 1
ATOM 648 O O . ILE A 1 83 ? -11.748 6.699 15.013 1.00 73.00 83 ILE A O 1
ATOM 652 N N . SER A 1 84 ? -12.665 5.750 13.181 1.00 68.38 84 SER A N 1
ATOM 653 C CA . SER A 1 84 ? -14.013 6.260 13.309 1.00 68.38 84 SER A CA 1
ATOM 654 C C . SER A 1 84 ? -14.939 5.112 13.679 1.00 68.38 84 SER A C 1
ATOM 656 O O . SER A 1 84 ? -15.097 4.150 12.933 1.00 68.38 84 SER A O 1
ATOM 658 N N . TYR A 1 85 ? -15.586 5.229 14.833 1.00 65.00 85 TYR A N 1
ATOM 659 C CA . TYR A 1 85 ? -16.628 4.292 15.247 1.00 65.00 85 TYR A CA 1
ATOM 660 C C . TYR A 1 85 ? -17.953 5.010 15.254 1.00 65.00 85 TYR A C 1
ATOM 662 O O . TYR A 1 85 ? -18.075 6.096 15.822 1.00 65.00 85 TYR A O 1
ATOM 670 N N . THR A 1 86 ? -18.955 4.355 14.692 1.00 60.88 86 THR A N 1
ATOM 671 C CA . THR A 1 86 ? -20.332 4.810 14.761 1.00 60.88 86 THR A CA 1
ATOM 672 C C . THR A 1 86 ? -21.075 3.966 15.789 1.00 60.88 86 THR A C 1
ATOM 674 O O . THR A 1 86 ? -21.366 2.793 15.555 1.00 60.88 86 THR A O 1
ATOM 677 N N . MET A 1 87 ? -21.392 4.558 16.942 1.00 59.28 87 MET A N 1
ATOM 678 C CA . MET A 1 87 ? -22.272 3.937 17.937 1.00 59.28 87 MET A CA 1
ATOM 679 C C . MET A 1 87 ? -23.713 4.390 17.702 1.00 59.28 87 MET A C 1
ATOM 681 O O . MET A 1 87 ? -23.963 5.585 17.535 1.00 59.28 87 MET A O 1
ATOM 685 N N . LYS A 1 88 ? -24.671 3.456 17.736 1.00 55.84 88 LYS A N 1
ATOM 686 C CA . LYS A 1 88 ? -26.097 3.787 17.867 1.00 55.84 88 LYS A CA 1
ATOM 687 C C . LYS A 1 88 ? -26.416 3.920 19.352 1.00 55.84 88 LYS A C 1
ATOM 689 O O . LYS A 1 88 ? -26.616 2.915 20.026 1.00 55.84 88 LYS A O 1
ATOM 694 N N . LYS A 1 89 ? -26.482 5.147 19.866 1.00 52.72 89 LYS A N 1
ATOM 695 C CA . LYS A 1 89 ? -26.952 5.407 21.234 1.00 52.72 89 LYS A CA 1
ATOM 696 C C . LYS A 1 89 ? -28.270 6.168 21.145 1.00 52.72 89 LYS A C 1
ATOM 698 O O . LYS A 1 89 ? -28.287 7.276 20.621 1.00 52.72 89 LYS A O 1
ATOM 703 N N . LEU A 1 90 ? -29.370 5.565 21.610 1.00 48.12 90 LEU A N 1
ATOM 704 C CA . LEU A 1 90 ? -30.699 6.203 21.682 1.00 48.12 90 LEU A CA 1
ATOM 705 C C . LEU A 1 90 ? -31.101 6.949 20.385 1.00 48.12 90 LEU A C 1
ATOM 707 O O . LEU A 1 90 ? -31.431 8.130 20.412 1.00 48.12 90 LEU A O 1
ATOM 711 N N . GLY A 1 91 ? -31.001 6.286 19.227 1.00 51.88 91 GLY A N 1
ATOM 712 C CA . GLY A 1 91 ? -31.398 6.867 17.934 1.00 51.88 91 GLY A CA 1
ATOM 713 C C . GLY A 1 91 ? -30.442 7.916 17.344 1.00 51.88 91 GLY A C 1
ATOM 714 O O . GLY A 1 91 ? -30.717 8.433 16.266 1.00 51.88 91 GLY A O 1
ATOM 715 N N . LYS A 1 92 ? -29.308 8.211 17.994 1.00 47.69 92 LYS A N 1
ATOM 716 C CA . LYS A 1 92 ? -28.267 9.105 17.468 1.00 47.69 92 LYS A CA 1
ATOM 717 C C . LYS A 1 92 ? -27.014 8.318 17.102 1.00 47.69 92 LYS A C 1
ATOM 719 O O . LYS A 1 92 ? -26.541 7.477 17.870 1.00 47.69 92 LYS A O 1
ATOM 724 N N . PHE A 1 93 ? -26.478 8.615 15.923 1.00 54.38 93 PHE A N 1
ATOM 725 C CA . PHE A 1 93 ? -25.159 8.164 15.505 1.00 54.38 93 PHE A CA 1
ATOM 726 C C . PHE A 1 93 ? -24.109 9.087 16.120 1.00 54.38 93 PHE A C 1
ATOM 728 O O . PHE A 1 93 ? -24.112 10.289 15.864 1.00 54.38 93 PHE A O 1
ATOM 735 N N . VAL A 1 94 ? -23.229 8.535 16.952 1.00 56.19 94 VAL A N 1
ATOM 736 C CA . VAL A 1 94 ? -22.088 9.272 17.511 1.00 56.19 94 VAL A CA 1
ATOM 737 C C . VAL A 1 94 ? -20.822 8.758 16.843 1.00 56.19 94 VAL A C 1
ATOM 739 O O . VAL A 1 94 ? -20.550 7.558 16.914 1.00 56.19 94 VAL A O 1
ATOM 742 N N . GLN A 1 95 ? -20.073 9.657 16.196 1.00 57.03 95 GLN A N 1
ATOM 743 C CA . GLN A 1 95 ? -18.748 9.368 15.653 1.00 57.03 95 GLN A CA 1
ATOM 744 C C . GLN A 1 95 ? -17.698 9.654 16.725 1.00 57.03 95 GLN A C 1
ATOM 746 O O . GLN A 1 95 ? -17.526 10.796 17.147 1.00 57.03 95 GLN A O 1
ATOM 751 N N . ILE A 1 96 ? -16.999 8.615 17.171 1.00 59.75 96 ILE A N 1
ATOM 752 C CA . ILE A 1 96 ? -15.815 8.767 18.020 1.00 59.75 96 ILE A CA 1
ATOM 753 C C . ILE A 1 96 ? -14.597 8.648 17.114 1.00 59.75 96 ILE A C 1
ATOM 755 O O . ILE A 1 96 ? -14.469 7.652 16.403 1.00 59.75 96 ILE A O 1
ATOM 759 N N . ARG A 1 97 ? -13.725 9.660 17.144 1.00 56.62 97 ARG A N 1
ATOM 760 C CA . ARG A 1 97 ? -12.454 9.674 16.419 1.00 56.62 97 ARG A CA 1
ATOM 761 C C . ARG A 1 97 ? -11.322 9.425 17.406 1.00 56.62 97 ARG A C 1
ATOM 763 O O . ARG A 1 97 ? -11.164 10.185 18.354 1.00 56.62 97 ARG A O 1
ATOM 770 N N . MET A 1 98 ? -10.548 8.371 17.180 1.00 58.25 98 MET A N 1
ATOM 771 C CA . MET A 1 98 ? -9.316 8.111 17.927 1.00 58.25 98 MET A CA 1
ATOM 772 C C . MET A 1 98 ? -8.127 8.338 16.996 1.00 58.25 98 MET A C 1
ATOM 774 O O . MET A 1 98 ? -8.056 7.716 15.936 1.00 58.25 98 MET A O 1
ATOM 778 N N . SER A 1 99 ? -7.229 9.250 17.372 1.00 55.03 99 SER A N 1
ATOM 779 C CA . SER A 1 99 ? -6.041 9.610 16.588 1.00 55.03 99 SER A CA 1
ATOM 780 C C . SER A 1 99 ? -4.797 8.915 17.138 1.00 55.03 99 SER A C 1
ATOM 782 O O . SER A 1 99 ? -4.612 8.837 18.350 1.00 55.03 99 SER A O 1
ATOM 784 N N . PHE A 1 100 ? -3.910 8.458 16.252 1.00 53.41 100 PHE A N 1
ATOM 785 C CA . PHE A 1 100 ? -2.663 7.775 16.627 1.00 53.41 100 PHE A CA 1
ATOM 786 C C . PHE A 1 100 ? -1.609 8.695 17.289 1.00 53.41 100 PHE A C 1
ATOM 788 O O . PHE A 1 100 ? -0.658 8.201 17.887 1.00 53.41 100 PHE A O 1
ATOM 795 N N . GLN A 1 101 ? -1.775 10.023 17.193 1.00 47.69 101 GLN A N 1
ATOM 796 C CA . GLN A 1 101 ? -0.802 11.044 17.625 1.00 47.69 101 GLN A CA 1
ATOM 797 C C . GLN A 1 101 ? -1.002 11.601 19.043 1.00 47.69 101 GLN A C 1
ATOM 799 O O . GLN A 1 101 ? -0.189 12.411 19.489 1.00 47.69 101 GLN A O 1
ATOM 804 N N . GLU A 1 102 ? -2.055 11.218 19.768 1.00 42.44 102 GLU A N 1
ATOM 805 C CA . GLU A 1 102 ? -2.283 11.798 21.094 1.00 42.44 102 GLU A CA 1
ATOM 806 C C . GLU A 1 102 ? -1.356 11.165 22.137 1.00 42.44 102 GLU A C 1
ATOM 808 O O . GLU A 1 102 ? -1.418 9.971 22.440 1.00 42.44 102 GLU A O 1
ATOM 813 N N . THR A 1 103 ? -0.471 11.994 22.694 1.00 34.06 103 THR A N 1
ATOM 814 C CA . THR A 1 103 ? 0.323 11.665 23.875 1.00 34.06 103 THR A CA 1
ATOM 815 C C . THR A 1 103 ? -0.599 11.266 25.040 1.00 34.06 103 THR A C 1
ATOM 817 O O . THR A 1 103 ? -1.735 11.744 25.128 1.00 34.06 103 THR A O 1
ATOM 820 N N . PRO A 1 104 ? -0.136 10.425 25.990 1.00 38.38 104 PRO A N 1
ATOM 821 C CA . PRO A 1 104 ? -0.977 9.892 27.070 1.00 38.38 104 PRO A CA 1
ATOM 822 C C . PRO A 1 104 ? -1.657 10.944 27.964 1.00 38.38 104 PRO A C 1
ATOM 824 O O . PRO A 1 104 ? -2.524 10.591 28.759 1.00 38.38 104 PRO A O 1
ATOM 827 N N . SER A 1 105 ? -1.266 12.220 27.873 1.00 34.38 105 SER A N 1
ATOM 828 C CA . SER A 1 105 ? -1.752 13.305 28.729 1.00 34.38 105 SER A CA 1
ATOM 829 C C . SER A 1 105 ? -3.111 13.881 28.323 1.00 34.38 105 SER A C 1
ATOM 831 O O . SER A 1 105 ? -3.764 14.484 29.168 1.00 34.38 105 SER A O 1
ATOM 833 N N . HIS A 1 106 ? -3.564 13.675 27.080 1.00 34.62 106 HIS A N 1
ATOM 834 C CA . HIS A 1 106 ? -4.876 14.149 26.601 1.00 34.62 106 HIS A CA 1
ATOM 835 C C . HIS A 1 106 ? -5.842 13.019 26.249 1.00 34.62 106 HIS A C 1
ATOM 837 O O . HIS A 1 106 ? -6.933 13.268 25.741 1.00 34.62 106 HIS A O 1
ATOM 843 N N . PHE A 1 107 ? -5.481 11.780 26.590 1.00 39.34 107 PHE A N 1
ATOM 844 C CA . PHE A 1 107 ? -6.347 10.632 26.394 1.00 39.34 107 PHE A CA 1
ATOM 845 C C . PHE A 1 107 ? -7.602 10.793 27.262 1.00 39.34 10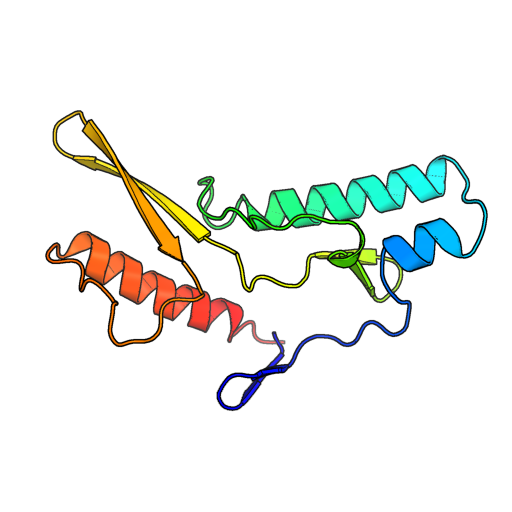7 PHE A C 1
ATOM 847 O O . PHE A 1 107 ? -7.594 10.499 28.463 1.00 39.34 107 PHE A O 1
ATOM 854 N N . ILE A 1 108 ? -8.695 11.275 26.667 1.00 40.47 108 ILE A N 1
ATOM 855 C CA . ILE A 1 108 ? -10.003 11.294 27.318 1.00 40.47 108 ILE A CA 1
ATOM 856 C C . I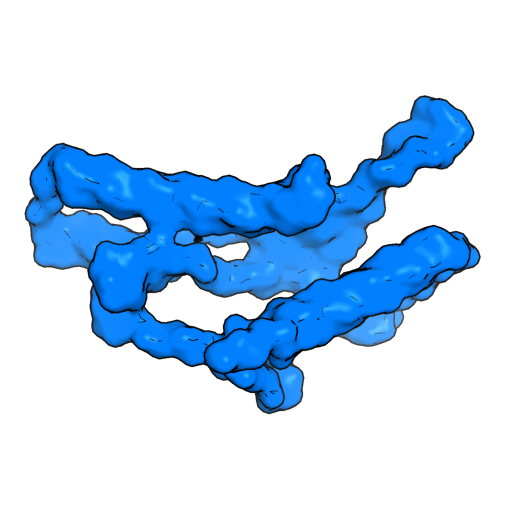LE A 1 108 ? -10.353 9.831 27.570 1.00 40.47 108 ILE A C 1
ATOM 858 O O . ILE A 1 108 ? -10.774 9.121 26.658 1.00 40.47 108 ILE A O 1
ATOM 862 N N . ARG A 1 109 ? -10.146 9.357 28.808 1.00 40.66 109 ARG A N 1
ATOM 863 C CA . ARG A 1 109 ? -10.608 8.031 29.224 1.00 40.66 109 ARG A CA 1
ATOM 864 C C . ARG A 1 109 ? -12.092 7.962 28.889 1.00 40.66 109 ARG A C 1
ATOM 866 O O . ARG A 1 109 ? -12.861 8.760 29.440 1.00 40.66 109 ARG A O 1
ATOM 873 N N . PRO A 1 110 ? -12.510 7.053 28.000 1.00 45.19 110 PRO A N 1
ATOM 874 C CA . PRO A 1 110 ? -13.915 6.936 27.700 1.00 45.19 110 PRO A CA 1
ATOM 875 C C . PRO A 1 110 ? -14.640 6.570 28.994 1.00 45.19 110 PRO A C 1
ATOM 877 O O . PRO A 1 110 ? -14.314 5.575 29.635 1.00 45.19 110 PRO A O 1
ATOM 880 N N . LYS A 1 111 ? -15.592 7.402 29.425 1.00 44.47 111 LYS A N 1
ATOM 881 C CA . LYS A 1 111 ? -16.334 7.158 30.672 1.00 44.47 111 LYS A CA 1
ATOM 882 C C . LYS A 1 111 ? -17.354 6.022 30.537 1.00 44.47 111 LYS A C 1
ATOM 884 O O . LYS A 1 111 ? -17.904 5.602 31.549 1.00 44.47 111 LYS A O 1
ATOM 889 N N . ASN A 1 112 ? -17.635 5.539 29.319 1.00 51.41 112 ASN A N 1
ATOM 890 C CA . ASN A 1 112 ? -18.518 4.393 29.114 1.00 51.41 112 ASN A CA 1
ATOM 891 C C . ASN A 1 112 ? -17.724 3.081 28.982 1.00 51.41 112 ASN A C 1
ATOM 893 O O . ASN A 1 112 ? -16.627 3.019 28.427 1.00 51.41 112 ASN A O 1
ATOM 897 N N . THR A 1 113 ? -18.316 2.012 29.496 1.00 50.38 113 THR A N 1
ATOM 898 C CA . THR A 1 113 ? -17.765 0.653 29.507 1.00 50.38 113 THR A CA 1
ATOM 899 C C . THR A 1 113 ? -17.555 0.084 28.102 1.00 50.38 113 THR A C 1
ATOM 901 O O . THR A 1 113 ? -16.599 -0.656 27.884 1.00 50.38 113 THR A O 1
ATOM 904 N N . GLU A 1 114 ? -18.377 0.473 27.123 1.00 51.94 114 GLU A N 1
ATOM 905 C CA . GLU A 1 114 ? -18.252 0.016 25.730 1.00 51.94 114 GLU A CA 1
ATOM 906 C C . GLU A 1 114 ? -17.023 0.593 25.018 1.00 51.94 114 GLU A C 1
ATOM 908 O O . GLU A 1 114 ? -16.321 -0.137 24.322 1.00 51.94 114 GLU A O 1
ATOM 913 N N . ALA A 1 115 ? -16.701 1.874 25.216 1.00 47.81 115 ALA A N 1
ATOM 914 C CA . ALA A 1 115 ? -15.510 2.473 24.626 1.00 47.81 115 ALA A CA 1
ATOM 915 C C . ALA A 1 115 ? -14.227 2.049 25.356 1.00 47.81 115 ALA A C 1
ATOM 917 O O . ALA A 1 115 ? -13.180 1.983 24.722 1.00 47.81 115 ALA A O 1
ATOM 918 N N . ILE A 1 116 ? -14.295 1.665 26.639 1.00 50.47 116 ILE A N 1
ATOM 919 C CA . ILE A 1 116 ? -13.186 0.977 27.330 1.00 50.47 116 ILE A CA 1
ATOM 920 C C . ILE A 1 116 ? -12.968 -0.425 26.739 1.00 50.47 116 ILE A C 1
ATOM 922 O O . ILE A 1 116 ? -11.827 -0.829 26.518 1.00 50.47 116 ILE A O 1
ATOM 926 N N . ALA A 1 117 ? -14.039 -1.168 26.446 1.00 52.00 117 ALA A N 1
ATOM 927 C CA . ALA A 1 117 ? -13.948 -2.474 25.791 1.00 52.00 117 ALA A CA 1
ATOM 928 C C . ALA A 1 117 ? -13.406 -2.361 24.355 1.00 52.00 117 ALA A C 1
ATOM 930 O O . ALA A 1 117 ? -12.587 -3.182 23.947 1.00 52.00 117 ALA A O 1
ATOM 931 N N . LEU A 1 118 ? -13.787 -1.314 23.617 1.00 51.19 118 LEU A N 1
ATOM 932 C CA . LEU A 1 118 ? -13.232 -0.981 22.302 1.00 51.19 11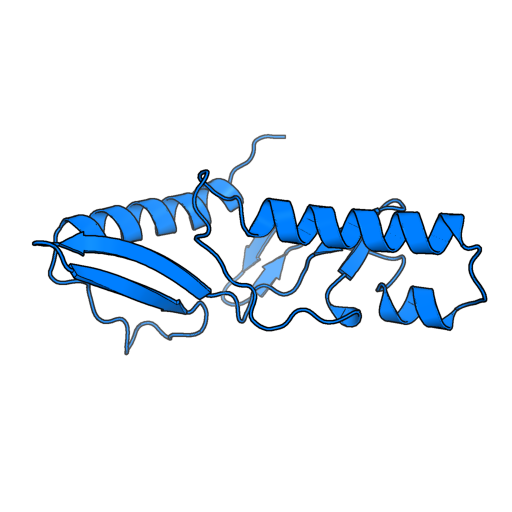8 LEU A CA 1
ATOM 933 C C . LEU A 1 118 ? -11.778 -0.527 22.386 1.00 51.19 118 LEU A C 1
ATOM 935 O O . LEU A 1 118 ? -10.979 -0.979 21.582 1.00 51.19 118 LEU A O 1
ATOM 939 N N . GLN A 1 119 ? -11.404 0.277 23.383 1.00 50.28 119 GLN A N 1
ATOM 940 C CA . GLN A 1 119 ? -10.011 0.647 23.636 1.00 50.28 119 GLN A CA 1
ATOM 941 C C . GLN A 1 119 ? -9.166 -0.586 23.974 1.00 50.28 119 GLN A C 1
ATOM 943 O O . GLN A 1 119 ? -8.038 -0.693 23.509 1.00 50.28 119 GLN A O 1
ATOM 948 N N . ARG A 1 120 ? -9.704 -1.546 24.735 1.00 48.38 120 ARG A N 1
ATOM 949 C CA . ARG A 1 120 ? -9.046 -2.833 25.004 1.00 48.38 120 ARG A CA 1
ATOM 950 C C . ARG A 1 120 ? -8.960 -3.704 23.755 1.00 48.38 120 ARG A C 1
ATOM 952 O O . ARG A 1 120 ? -7.891 -4.249 23.508 1.00 48.38 120 ARG A O 1
ATOM 959 N N . LYS A 1 121 ? -10.021 -3.776 22.941 1.00 49.25 121 LYS A N 1
ATOM 960 C CA . LYS A 1 121 ? -9.991 -4.400 21.606 1.00 49.25 121 LYS A CA 1
ATOM 961 C C . LYS A 1 121 ? -8.991 -3.714 20.680 1.00 49.25 121 LYS A C 1
ATOM 963 O O . LYS A 1 121 ? -8.372 -4.399 19.893 1.00 49.25 121 LYS A O 1
ATOM 968 N N . TRP A 1 122 ? -8.765 -2.411 20.819 1.00 50.72 122 TRP A N 1
ATOM 969 C CA . TRP A 1 122 ? -7.778 -1.645 20.056 1.00 50.72 122 TRP A CA 1
ATOM 970 C C . TRP A 1 122 ? -6.359 -1.777 20.568 1.00 50.72 122 TRP A C 1
ATOM 972 O O . TRP A 1 122 ? -5.436 -1.852 19.767 1.00 50.72 122 TRP A O 1
ATOM 982 N N . MET A 1 123 ? -6.165 -1.884 21.881 1.00 46.88 123 MET A N 1
ATOM 983 C CA . MET A 1 123 ? -4.913 -2.397 22.418 1.00 46.88 123 MET A CA 1
ATOM 984 C C . MET A 1 123 ? -4.666 -3.792 21.864 1.00 46.88 123 MET A C 1
ATOM 986 O O . MET A 1 123 ? -3.529 -4.043 21.517 1.00 46.88 123 MET A O 1
ATOM 990 N N . TYR A 1 124 ? -5.709 -4.617 21.694 1.00 42.81 124 TYR A N 1
ATOM 991 C CA . TYR A 1 124 ? -5.665 -5.939 21.065 1.00 42.81 124 TYR A CA 1
ATOM 992 C C . TYR A 1 124 ? -5.479 -5.927 19.546 1.00 42.81 124 TYR A C 1
ATOM 994 O O . TYR A 1 124 ? -4.813 -6.817 19.073 1.00 42.81 124 TYR A O 1
ATOM 1002 N N . ILE A 1 125 ? -5.997 -4.969 18.771 1.00 45.75 125 ILE A N 1
ATOM 1003 C CA . ILE A 1 125 ? -5.737 -4.837 17.322 1.00 45.75 125 ILE A CA 1
ATOM 1004 C C . ILE A 1 125 ? -4.334 -4.277 17.115 1.00 45.75 125 ILE A C 1
ATOM 1006 O O . ILE A 1 125 ? -3.591 -4.787 16.287 1.00 45.75 125 ILE A O 1
ATOM 1010 N N . ARG A 1 126 ? -3.908 -3.323 17.953 1.00 44.38 126 ARG A N 1
ATOM 1011 C CA . ARG A 1 126 ? -2.494 -2.981 18.117 1.00 44.38 126 ARG A CA 1
ATOM 1012 C C . ARG A 1 126 ? -1.709 -4.259 18.446 1.00 44.38 126 ARG A C 1
ATOM 1014 O O . ARG A 1 126 ? -0.732 -4.500 17.767 1.00 44.38 126 ARG A O 1
ATOM 1021 N N . TRP A 1 127 ? -2.176 -5.113 19.369 1.00 34.66 127 TRP A N 1
ATOM 1022 C CA . TRP A 1 127 ? -1.570 -6.405 19.760 1.00 34.66 127 TRP A CA 1
ATOM 1023 C C . TRP A 1 127 ? -1.648 -7.526 18.700 1.00 34.66 127 TRP A C 1
ATOM 1025 O O . TRP A 1 127 ? -0.785 -8.388 18.675 1.00 34.66 127 TRP A O 1
ATOM 1035 N N . ALA A 1 128 ? -2.642 -7.527 17.817 1.00 34.66 128 ALA A N 1
ATOM 1036 C CA . ALA A 1 128 ? -2.909 -8.574 16.828 1.00 34.66 128 ALA A CA 1
ATOM 1037 C C . ALA A 1 128 ? -2.245 -8.238 15.490 1.00 34.66 128 ALA A C 1
ATOM 1039 O O . ALA A 1 128 ? -1.682 -9.112 14.846 1.00 34.66 128 ALA A O 1
ATOM 1040 N N . ILE A 1 129 ? -2.161 -6.950 15.138 1.00 38.91 129 ILE A N 1
ATOM 1041 C CA . ILE A 1 129 ? -1.189 -6.448 14.155 1.00 38.91 129 ILE A CA 1
ATOM 1042 C C . ILE A 1 129 ? 0.255 -6.686 14.662 1.00 38.91 129 ILE A C 1
ATOM 1044 O O . ILE A 1 129 ? 1.176 -6.798 13.856 1.00 38.91 129 ILE A O 1
ATOM 1048 N N . LEU A 1 130 ? 0.455 -6.799 15.985 1.00 36.69 130 LEU A N 1
ATOM 1049 C CA . LEU A 1 130 ? 1.708 -7.213 16.639 1.00 36.69 130 LEU A CA 1
ATOM 1050 C C . LEU A 1 130 ? 1.885 -8.751 16.760 1.00 36.69 130 LEU A C 1
ATOM 1052 O O . LEU A 1 130 ? 2.944 -9.170 17.222 1.00 36.69 130 LEU A O 1
ATOM 1056 N N . TYR A 1 131 ? 0.914 -9.594 16.371 1.00 30.23 131 TYR A N 1
ATOM 1057 C CA . TYR A 1 131 ? 1.006 -11.058 16.518 1.00 30.23 131 TYR A CA 1
ATOM 1058 C C . TYR A 1 131 ? 0.230 -11.795 15.409 1.00 30.23 131 TYR A C 1
ATOM 1060 O O . TYR A 1 131 ? -0.892 -12.258 15.604 1.00 30.23 131 TYR A O 1
ATOM 1068 N N . ILE A 1 132 ? 0.849 -11.924 14.234 1.00 30.97 132 ILE A N 1
ATOM 1069 C CA . ILE A 1 132 ? 0.494 -12.951 13.245 1.00 30.97 132 ILE A CA 1
ATOM 1070 C C . ILE A 1 132 ? 1.631 -13.978 13.310 1.00 30.97 132 ILE A C 1
ATOM 1072 O O . ILE A 1 132 ? 2.767 -13.603 13.009 1.00 30.97 132 ILE A O 1
ATOM 1076 N N . PRO A 1 133 ? 1.392 -15.220 13.771 1.00 28.83 133 PRO A N 1
ATOM 1077 C CA . PRO A 1 133 ? 2.424 -16.241 13.757 1.00 28.83 133 PRO A CA 1
ATOM 1078 C C . PRO A 1 133 ? 2.759 -16.589 12.303 1.00 28.83 133 PRO A C 1
ATOM 1080 O O . PRO A 1 133 ? 1.866 -16.708 11.464 1.00 28.83 133 PRO A O 1
ATOM 1083 N N . SER A 1 134 ? 4.065 -16.670 12.056 1.00 36.91 134 SER A N 1
ATOM 1084 C CA . SER A 1 134 ? 4.739 -17.048 10.810 1.00 36.91 134 SER A CA 1
ATOM 1085 C C . SER A 1 134 ? 4.252 -18.361 10.219 1.00 36.91 134 SER A C 1
ATOM 1087 O O . SER A 1 134 ? 4.085 -19.303 11.028 1.00 36.91 134 SER A O 1
#

pLDDT: mean 71.38, std 21.46, range [28.83, 97.25]

Secondary structure (DSSP, 8-state):
--EEETTEEE----TT-BHHHHHHHS---HHHHHHHHHHHHHHHHHHHTTTSS--EE-S---GGGEEEETTEEEE--GGG-EEEEEEEETTEEEEEEEETT--TTS----SSHHHHHHHHHHHHHHHHHT----

Sequence (134 aa):
IFSFCGNGGMFEFGSEGSLSTYRRNREHSSLENLRAALDAARGIADFHSIDDKPSIAHNDIKVNQFILINGTFKLNDFNKANISYTMKKLGKFVQIRMSFQETPSHFIRPKNTEAIALQRKWMYIRWAILYIPS